Protein AF-A0A1J4L201-F1 (afdb_monomer_lite)

Secondary structure (DSSP, 8-state):
-BHHHHHHHHHHHH-TT--EEEEEEEEEEEEETTEEEEEEEEEEEEETTEEEEE-HHHHHHHHSS---EEEE-BTTB---SS-EEEEEETT--EEETTEEE--EEEEE--SHHHHHHHHHHHHHHHHHHHHHHHHS------GGGG-

Organism: NCBI:txid1144522

Radius of gyration: 15.6 Å; chains: 1; bounding box: 40×35×32 Å

Foldseek 3Di:
DEPQVVVVLVCVVFHDQFFKKKFWWDLDWDDDPFGIKIFTAKIWTDGPPDTDIQGLVNVCVSVVARDIYDDGDDPQADRDSATKMKMWGPNDFDDDPNDTGTDIGMDHDDDPVVVVVCVVRVVVNVVVNVVCVVVVPDDDPPPVPPD

Sequence (147 aa):
MSVTKFAKNIIEYVGDKINTILVMIDEKVYKTTFGYSVKPLYVKCFGDSIYKIINFSELFEIFHQVPYINITTNRNRIIYKEPMKICIKVAKEEEFEGRLYFPYNIHPIRNQKDKKIYEQILPAVYEKIKEFKENDGEQIIDVESFI

pLDDT: mean 86.64, std 14.79, range [32.81, 97.56]

Structure (mmCIF, N/CA/C/O backbone):
data_AF-A0A1J4L201-F1
#
_entry.id   AF-A0A1J4L201-F1
#
loop_
_atom_site.group_PDB
_atom_site.id
_atom_site.type_symbol
_atom_site.label_atom_id
_atom_site.label_alt_id
_atom_site.label_comp_id
_atom_site.label_asym_id
_atom_site.label_entity_id
_atom_site.label_seq_id
_atom_site.pdbx_PDB_ins_code
_atom_site.Cartn_x
_atom_site.Cartn_y
_atom_site.Cartn_z
_atom_site.occupancy
_atom_site.B_iso_or_equiv
_atom_site.auth_seq_id
_atom_site.auth_comp_id
_atom_site.auth_asym_id
_atom_site.auth_atom_id
_atom_site.pdbx_PDB_model_num
ATOM 1 N N . MET A 1 1 ? -10.413 -5.156 -2.506 1.00 93.56 1 MET A N 1
ATOM 2 C CA . MET A 1 1 ? -9.902 -5.429 -3.880 1.00 93.56 1 MET A CA 1
ATOM 3 C C . MET A 1 1 ? -8.679 -6.340 -3.821 1.00 93.56 1 MET A C 1
ATOM 5 O O . MET A 1 1 ? -8.059 -6.373 -2.775 1.00 93.56 1 MET A O 1
ATOM 9 N N . SER A 1 2 ? -8.300 -7.076 -4.873 1.00 93.38 2 SER A N 1
ATOM 10 C CA . SER A 1 2 ? -7.069 -7.897 -4.834 1.00 93.38 2 SER A CA 1
ATOM 11 C C . SER A 1 2 ? -5.795 -7.039 -4.817 1.00 93.38 2 SER A C 1
ATOM 13 O O . SER A 1 2 ? -5.817 -5.894 -5.269 1.00 93.38 2 SER A O 1
ATOM 15 N N . VAL A 1 3 ? -4.671 -7.604 -4.354 1.00 94.44 3 VAL A N 1
ATOM 16 C CA . VAL A 1 3 ? -3.347 -6.944 -4.400 1.00 94.44 3 VAL A CA 1
ATOM 17 C C . VAL A 1 3 ? -2.979 -6.523 -5.826 1.00 94.44 3 VAL A C 1
ATOM 19 O O . VAL A 1 3 ? -2.501 -5.414 -6.041 1.00 94.44 3 VAL A O 1
ATOM 22 N N . THR A 1 4 ? -3.257 -7.373 -6.816 1.00 94.56 4 THR A N 1
ATOM 23 C CA . THR A 1 4 ? -3.007 -7.063 -8.229 1.00 94.56 4 THR A CA 1
ATOM 24 C C . THR A 1 4 ? -3.857 -5.896 -8.714 1.00 94.56 4 THR A C 1
ATOM 26 O O . THR A 1 4 ? -3.325 -4.989 -9.345 1.00 94.56 4 THR A O 1
ATOM 29 N N . LYS A 1 5 ? -5.161 -5.875 -8.393 1.00 95.12 5 LYS A N 1
ATOM 30 C CA . LYS A 1 5 ? -6.033 -4.753 -8.768 1.00 95.12 5 LYS A CA 1
ATOM 31 C C . LYS A 1 5 ? -5.554 -3.458 -8.114 1.00 95.12 5 LYS A C 1
ATOM 33 O O . LYS A 1 5 ? -5.480 -2.441 -8.790 1.00 95.12 5 LYS A O 1
ATOM 38 N N . PHE A 1 6 ? -5.184 -3.507 -6.835 1.00 97.12 6 PHE A N 1
ATOM 39 C CA . PHE A 1 6 ? -4.607 -2.362 -6.134 1.00 97.12 6 PHE A CA 1
ATOM 40 C C . PHE A 1 6 ? -3.358 -1.835 -6.855 1.00 97.12 6 PHE A C 1
ATOM 42 O O . PHE A 1 6 ? -3.304 -0.659 -7.193 1.00 97.12 6 PHE A O 1
ATOM 49 N N . ALA A 1 7 ? -2.396 -2.709 -7.163 1.00 95.75 7 ALA A N 1
ATOM 50 C CA . ALA A 1 7 ? -1.167 -2.323 -7.852 1.00 95.75 7 ALA A CA 1
ATOM 51 C C . ALA A 1 7 ? -1.427 -1.685 -9.224 1.00 95.75 7 ALA A C 1
ATOM 53 O O . ALA A 1 7 ? -0.809 -0.671 -9.522 1.00 95.75 7 ALA A O 1
ATOM 54 N N . LYS A 1 8 ? -2.367 -2.215 -10.021 1.00 95.31 8 LYS A N 1
ATOM 55 C CA . LYS A 1 8 ? -2.725 -1.633 -11.327 1.00 95.31 8 LYS A CA 1
ATOM 56 C C . LYS A 1 8 ? -3.218 -0.186 -11.216 1.00 95.31 8 LYS A C 1
ATOM 58 O O . LYS A 1 8 ? -2.734 0.649 -11.963 1.00 95.31 8 LYS A O 1
ATOM 63 N N . ASN A 1 9 ? -4.080 0.122 -10.242 1.00 96.44 9 ASN A N 1
ATOM 64 C CA . ASN A 1 9 ? -4.548 1.500 -10.016 1.00 96.44 9 ASN A CA 1
ATOM 65 C C . ASN A 1 9 ? -3.394 2.438 -9.620 1.00 96.44 9 ASN A C 1
ATOM 67 O O . ASN A 1 9 ? -3.320 3.573 -10.076 1.00 96.44 9 ASN A O 1
ATOM 71 N N . ILE A 1 10 ? -2.459 1.958 -8.791 1.00 96.81 10 ILE A N 1
ATOM 72 C CA . ILE A 1 10 ? -1.274 2.745 -8.420 1.00 96.81 10 ILE A CA 1
ATOM 73 C C . ILE A 1 10 ? -0.365 2.992 -9.633 1.00 96.81 10 ILE A C 1
ATOM 75 O O . ILE A 1 10 ? 0.154 4.094 -9.784 1.00 96.81 10 ILE A O 1
ATOM 79 N N . ILE A 1 11 ? -0.166 1.986 -10.488 1.00 94.44 11 ILE A N 1
ATOM 80 C CA . ILE A 1 11 ? 0.635 2.117 -11.715 1.00 94.44 11 ILE A CA 1
ATOM 81 C C . ILE A 1 11 ? -0.016 3.116 -12.667 1.00 94.44 11 ILE A C 1
ATOM 83 O O . ILE A 1 11 ? 0.676 3.985 -13.173 1.00 94.44 11 ILE A O 1
ATOM 87 N N . GLU A 1 12 ? -1.332 3.044 -12.855 1.00 94.75 12 GLU A N 1
ATOM 88 C CA . GLU A 1 12 ? -2.077 3.982 -13.701 1.00 94.75 12 GLU A CA 1
ATOM 89 C C . GLU A 1 12 ? -1.947 5.433 -13.210 1.00 94.75 12 GLU A C 1
ATOM 91 O O . GLU A 1 12 ? -1.747 6.341 -14.012 1.00 94.75 12 GLU A O 1
ATOM 96 N N . TYR A 1 13 ? -1.969 5.652 -11.891 1.00 94.75 13 TYR A N 1
ATOM 97 C CA . TYR A 1 13 ? -1.798 6.981 -11.298 1.00 94.75 13 TYR A CA 1
ATOM 98 C C . TYR A 1 13 ? -0.364 7.528 -11.404 1.00 94.75 13 TYR A C 1
ATOM 100 O O . TYR A 1 13 ? -0.159 8.725 -11.597 1.00 94.75 13 TYR A O 1
ATOM 108 N N . VAL A 1 14 ? 0.652 6.676 -11.235 1.00 92.62 14 VAL A N 1
ATOM 109 C CA . VAL A 1 14 ? 2.058 7.113 -11.127 1.00 92.62 14 VAL A CA 1
ATOM 110 C C . VAL A 1 14 ? 2.829 7.009 -12.453 1.00 92.62 14 VAL A C 1
ATOM 112 O O . VAL A 1 14 ? 3.758 7.786 -12.677 1.00 92.62 14 VAL A O 1
ATOM 115 N N . GLY A 1 15 ? 2.469 6.063 -13.321 1.00 86.44 15 GLY A N 1
ATOM 116 C CA . GLY A 1 15 ? 3.093 5.776 -14.615 1.00 86.44 15 GLY A CA 1
ATOM 117 C C . GLY A 1 15 ? 3.968 4.510 -14.660 1.00 86.44 15 GLY A C 1
ATOM 118 O O . GLY A 1 15 ? 4.375 3.948 -13.642 1.00 86.44 15 GLY A O 1
ATOM 119 N N . ASP A 1 16 ? 4.326 4.096 -15.880 1.00 76.25 16 ASP A N 1
ATOM 120 C CA . ASP A 1 16 ? 4.854 2.755 -16.213 1.00 76.25 16 ASP A CA 1
ATOM 121 C C . ASP A 1 16 ? 6.294 2.450 -15.756 1.00 76.25 16 ASP A C 1
ATOM 123 O O . ASP A 1 16 ? 6.822 1.369 -16.008 1.00 76.25 16 ASP A O 1
ATOM 127 N N . LYS A 1 17 ? 6.971 3.382 -15.079 1.00 85.69 17 LYS A N 1
ATOM 128 C CA . LYS A 1 17 ? 8.382 3.224 -14.665 1.00 85.69 17 LYS A CA 1
ATOM 129 C C . LYS A 1 17 ? 8.555 2.619 -13.270 1.00 85.69 17 LYS A C 1
ATOM 131 O O . LYS A 1 17 ? 9.657 2.642 -12.725 1.00 85.69 17 LYS A O 1
ATOM 136 N N . ILE A 1 18 ? 7.478 2.137 -12.652 1.00 92.94 18 ILE A N 1
ATOM 137 C CA . ILE A 1 18 ? 7.508 1.572 -11.301 1.00 92.94 18 ILE A CA 1
ATOM 138 C C . ILE A 1 18 ? 7.926 0.104 -11.351 1.00 92.94 18 ILE A C 1
ATOM 140 O O . ILE A 1 18 ? 7.252 -0.729 -11.948 1.00 92.94 18 ILE A O 1
ATOM 144 N N . ASN A 1 19 ? 8.967 -0.241 -10.596 1.00 93.50 19 ASN A N 1
ATOM 145 C CA . ASN A 1 19 ? 9.420 -1.625 -10.456 1.00 93.50 19 ASN A CA 1
ATOM 146 C C . ASN A 1 19 ? 8.876 -2.284 -9.183 1.00 93.50 19 ASN A C 1
ATOM 148 O O . ASN A 1 19 ? 8.718 -3.506 -9.117 1.00 93.50 19 ASN A O 1
ATOM 152 N N . THR A 1 20 ? 8.623 -1.503 -8.131 1.00 95.50 20 THR A N 1
ATOM 153 C CA . THR A 1 20 ? 8.188 -2.008 -6.824 1.00 95.50 20 THR A CA 1
ATOM 154 C C . THR A 1 20 ? 7.256 -1.027 -6.126 1.00 95.50 20 THR A C 1
ATOM 156 O O . THR A 1 20 ? 7.519 0.174 -6.075 1.00 95.50 20 THR A O 1
ATOM 159 N N . ILE A 1 21 ? 6.203 -1.572 -5.516 1.00 97.25 21 ILE A N 1
ATOM 160 C CA . ILE A 1 21 ? 5.274 -0.844 -4.651 1.00 97.25 21 ILE A CA 1
ATOM 161 C C . ILE A 1 21 ? 5.403 -1.414 -3.237 1.00 97.25 21 ILE A C 1
ATOM 163 O O . ILE A 1 21 ? 5.181 -2.605 -3.006 1.00 97.25 21 ILE A O 1
ATOM 167 N N . LEU A 1 22 ? 5.765 -0.562 -2.279 1.00 96.69 22 LEU A N 1
ATOM 168 C CA . LEU A 1 22 ? 5.735 -0.876 -0.854 1.00 96.69 22 LEU A CA 1
ATOM 169 C C . LEU A 1 22 ? 4.512 -0.227 -0.220 1.00 96.69 22 LEU A C 1
ATOM 171 O O . LEU A 1 22 ? 4.383 0.993 -0.239 1.00 96.69 22 LEU A O 1
ATOM 175 N N . VAL A 1 23 ? 3.659 -1.037 0.393 1.00 97.44 23 VAL A N 1
ATOM 176 C CA . VAL A 1 23 ? 2.422 -0.594 1.039 1.00 97.44 23 VAL A CA 1
ATOM 177 C C . VAL A 1 23 ? 2.541 -0.845 2.534 1.00 97.44 23 VAL A C 1
ATOM 179 O O . VAL A 1 23 ? 2.623 -1.999 2.945 1.00 97.44 23 VAL A O 1
ATOM 182 N N . MET A 1 24 ? 2.559 0.203 3.354 1.00 96.56 24 MET A N 1
ATOM 183 C CA . MET A 1 24 ? 2.354 0.051 4.799 1.00 96.56 24 MET A CA 1
ATOM 184 C C . MET A 1 24 ? 0.872 -0.211 5.051 1.00 96.56 24 MET A C 1
ATOM 186 O O . MET A 1 24 ? 0.029 0.492 4.490 1.00 96.56 24 MET A O 1
ATOM 190 N N . ILE A 1 25 ? 0.562 -1.221 5.860 1.00 95.12 25 ILE A N 1
ATOM 191 C CA . ILE A 1 25 ? -0.815 -1.643 6.126 1.00 95.12 25 ILE A CA 1
ATOM 192 C C . ILE A 1 25 ? -1.163 -1.510 7.601 1.00 95.12 25 ILE A C 1
ATOM 194 O O . ILE A 1 25 ? -0.306 -1.675 8.464 1.00 95.12 25 ILE A O 1
ATOM 198 N N . ASP A 1 26 ? -2.432 -1.216 7.852 1.00 93.69 26 ASP A N 1
ATOM 199 C CA . ASP A 1 26 ? -3.036 -1.139 9.177 1.00 93.69 26 ASP A CA 1
ATOM 200 C C . ASP A 1 26 ? -2.966 -2.490 9.899 1.00 93.69 26 ASP A C 1
ATOM 202 O O . ASP A 1 26 ? -3.136 -3.549 9.289 1.00 93.69 26 ASP A O 1
ATOM 206 N N . GLU A 1 27 ? -2.752 -2.442 11.210 1.00 90.06 27 GLU A N 1
ATOM 207 C CA . GLU A 1 27 ? -2.817 -3.615 12.084 1.00 90.06 27 GLU A CA 1
ATOM 208 C C . GLU A 1 27 ? -4.257 -4.109 12.283 1.00 90.06 27 GLU A C 1
ATOM 210 O O . GLU A 1 27 ? -4.478 -5.288 12.581 1.00 90.06 27 GLU A O 1
ATOM 215 N N . LYS A 1 28 ? -5.254 -3.227 12.100 1.00 89.31 28 LYS A N 1
ATOM 216 C CA . LYS A 1 28 ? -6.663 -3.623 12.115 1.00 89.31 28 LYS A CA 1
ATOM 217 C C . LYS A 1 28 ? -6.998 -4.360 10.826 1.00 89.31 28 LYS A C 1
ATOM 219 O O . LYS A 1 28 ? -7.181 -3.762 9.765 1.00 89.31 28 LYS A O 1
ATOM 224 N N . VAL A 1 29 ? -7.103 -5.679 10.953 1.00 87.69 29 VAL A N 1
ATOM 225 C CA . VAL A 1 29 ? -7.442 -6.585 9.856 1.00 87.69 29 VAL A CA 1
ATOM 226 C C . VAL A 1 29 ? -8.848 -7.141 9.994 1.00 87.69 29 VAL A C 1
ATOM 228 O O . VAL A 1 29 ? -9.276 -7.535 11.078 1.00 87.69 29 VAL A O 1
ATOM 231 N N . TYR A 1 30 ? -9.545 -7.234 8.868 1.00 88.88 30 TYR A N 1
ATOM 232 C CA . TYR A 1 30 ? -10.892 -7.785 8.794 1.00 88.88 30 TYR A CA 1
ATOM 233 C C . TYR A 1 30 ? -10.819 -9.181 8.190 1.00 88.88 30 TYR A C 1
ATOM 235 O O . TYR A 1 30 ? -10.263 -9.369 7.107 1.00 88.88 30 TYR A O 1
ATOM 243 N N . LYS A 1 31 ? -11.344 -10.187 8.890 1.00 86.56 31 LYS A N 1
ATOM 244 C CA . LYS A 1 31 ? -11.396 -11.550 8.351 1.00 86.56 31 LYS A CA 1
ATOM 245 C C . LYS A 1 31 ? -12.367 -11.608 7.173 1.00 86.56 31 LYS A C 1
ATOM 247 O O . LYS A 1 31 ? -13.404 -10.959 7.174 1.00 86.56 31 LYS A O 1
ATOM 252 N N . THR A 1 32 ? -12.021 -12.417 6.184 1.00 86.31 32 THR A N 1
ATOM 253 C CA . THR A 1 32 ? -12.855 -12.728 5.018 1.00 86.31 32 THR A CA 1
ATOM 254 C C . THR A 1 32 ? -12.885 -14.240 4.824 1.00 86.31 32 THR A C 1
ATOM 256 O O . THR A 1 32 ? -12.060 -14.950 5.401 1.00 86.31 32 THR A O 1
ATOM 259 N N . THR A 1 33 ? -13.776 -14.741 3.966 1.00 85.81 33 THR A N 1
ATOM 260 C CA . THR A 1 33 ? -13.902 -16.178 3.660 1.00 85.81 33 THR A CA 1
ATOM 261 C C . THR A 1 33 ? -12.580 -16.833 3.246 1.00 85.81 33 THR A C 1
ATOM 263 O O . THR A 1 33 ? -12.348 -17.996 3.556 1.00 85.81 33 THR A O 1
ATOM 266 N N . PHE A 1 34 ? -11.692 -16.089 2.577 1.00 82.62 34 PHE A N 1
ATOM 267 C CA . PHE A 1 34 ? -10.463 -16.627 1.978 1.00 82.62 34 PHE A CA 1
ATOM 268 C C . PHE A 1 34 ? -9.173 -15.999 2.529 1.00 82.62 34 PHE A C 1
ATOM 270 O O . PHE A 1 34 ? -8.097 -16.204 1.967 1.00 82.62 34 PHE A O 1
ATOM 277 N N . GLY A 1 35 ? -9.255 -15.210 3.604 1.00 88.62 35 GLY A N 1
ATOM 278 C CA . GLY A 1 35 ? -8.089 -14.562 4.201 1.00 88.62 35 GLY A CA 1
ATOM 279 C C . GLY A 1 35 ? -8.426 -13.276 4.944 1.00 88.62 35 GLY A C 1
ATOM 280 O O . GLY A 1 35 ? -9.353 -13.253 5.752 1.00 88.62 35 GLY A O 1
ATOM 281 N N . TYR A 1 36 ? -7.700 -12.195 4.661 1.00 90.06 36 TYR A N 1
ATOM 282 C CA . TYR A 1 36 ? -7.840 -10.920 5.373 1.00 90.06 36 TYR A CA 1
ATOM 283 C C . TYR A 1 36 ? -8.016 -9.745 4.418 1.00 90.06 36 TYR A C 1
ATOM 285 O O . TYR A 1 36 ? -7.414 -9.702 3.349 1.00 90.06 36 TYR A O 1
ATOM 293 N N . SER A 1 37 ? -8.798 -8.763 4.838 1.00 92.12 37 SER A N 1
ATOM 294 C CA . SER A 1 37 ? -8.858 -7.437 4.244 1.00 92.12 37 SER A CA 1
ATOM 295 C C . SER A 1 37 ? -8.092 -6.466 5.136 1.00 92.12 37 SER A C 1
ATOM 297 O O . SER A 1 37 ? -8.299 -6.428 6.353 1.00 92.12 37 SER A O 1
ATOM 299 N N . VAL A 1 38 ? -7.173 -5.716 4.533 1.00 93.69 38 VAL A N 1
ATOM 300 C CA . VAL A 1 38 ? -6.292 -4.773 5.226 1.00 93.69 38 VAL A CA 1
ATOM 301 C C . VAL A 1 38 ? -6.356 -3.407 4.569 1.00 93.69 38 VAL A C 1
ATOM 303 O O . VAL A 1 38 ? -6.508 -3.289 3.351 1.00 93.69 38 VAL A O 1
ATOM 306 N N . LYS A 1 39 ? -6.218 -2.362 5.378 1.00 94.81 39 LYS A N 1
ATOM 307 C CA . LYS A 1 39 ? -6.220 -0.985 4.893 1.00 94.81 39 LYS A CA 1
ATOM 308 C C . LYS A 1 39 ? -4.790 -0.546 4.567 1.00 94.81 39 LYS A C 1
ATOM 310 O O . LYS A 1 39 ? -3.923 -0.674 5.433 1.00 94.81 39 LYS A O 1
ATOM 315 N N . PRO A 1 40 ? -4.507 -0.036 3.359 1.00 96.50 40 PRO A N 1
ATOM 316 C CA . PRO A 1 40 ? -3.240 0.614 3.080 1.00 96.50 40 PRO A CA 1
ATOM 317 C C . PRO A 1 40 ? -3.227 1.993 3.747 1.00 96.50 40 PRO A C 1
ATOM 319 O O . PRO A 1 40 ? -4.186 2.751 3.646 1.00 96.50 40 PRO A O 1
ATOM 322 N N . LEU A 1 41 ? -2.138 2.314 4.434 1.00 96.12 41 LEU A N 1
ATOM 323 C CA . LEU A 1 41 ? -1.967 3.592 5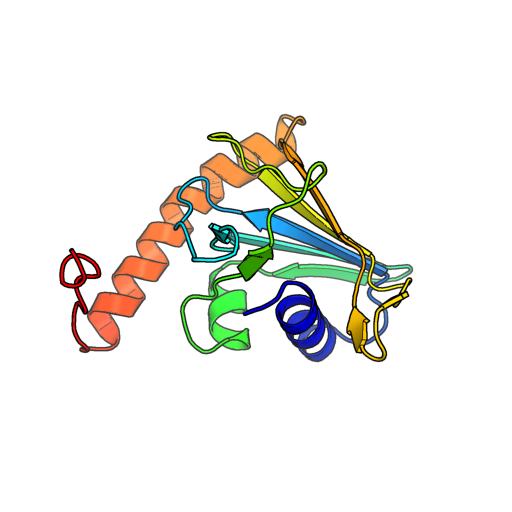.129 1.00 96.12 41 LEU A CA 1
ATOM 324 C C . LEU A 1 41 ? -1.105 4.561 4.324 1.00 96.12 41 LEU A C 1
ATOM 326 O O . LEU A 1 41 ? -1.279 5.774 4.388 1.00 96.12 41 LEU A O 1
ATOM 330 N N . TYR A 1 42 ? -0.126 4.014 3.606 1.00 95.06 42 TYR A N 1
ATOM 331 C CA . TYR A 1 42 ? 0.925 4.786 2.966 1.00 95.06 42 TYR A CA 1
ATOM 332 C C . TYR A 1 42 ? 1.654 3.926 1.938 1.00 95.06 42 TYR A C 1
ATOM 334 O O . TYR A 1 42 ? 1.976 2.763 2.210 1.00 95.06 42 TYR A O 1
ATOM 342 N N . VAL A 1 43 ? 1.938 4.495 0.769 1.00 97.56 43 VAL A N 1
ATOM 343 C CA . VAL A 1 43 ? 2.570 3.776 -0.339 1.00 97.56 43 VAL A CA 1
ATOM 344 C C . VAL A 1 43 ? 3.848 4.478 -0.778 1.00 97.56 43 VAL A C 1
ATOM 346 O O . VAL A 1 43 ? 3.881 5.691 -0.972 1.00 97.56 43 VAL A O 1
ATOM 349 N N . LYS A 1 44 ? 4.913 3.695 -0.966 1.00 96.81 44 LYS A N 1
ATOM 350 C CA . LYS A 1 44 ? 6.140 4.126 -1.640 1.00 96.81 44 LYS A CA 1
ATOM 351 C C . LYS A 1 44 ? 6.272 3.358 -2.953 1.00 96.81 44 LYS A C 1
ATOM 353 O O . LYS A 1 44 ? 6.303 2.127 -2.942 1.00 96.81 44 LYS A O 1
ATOM 358 N N . CYS A 1 45 ? 6.383 4.078 -4.057 1.00 96.62 45 CYS A N 1
ATOM 359 C CA . CYS A 1 45 ? 6.641 3.539 -5.386 1.00 96.62 45 CYS A CA 1
ATOM 360 C C . CYS A 1 45 ? 8.088 3.839 -5.772 1.00 96.62 45 CYS A C 1
ATOM 362 O O . CYS A 1 45 ? 8.543 4.976 -5.626 1.00 96.62 45 CYS A O 1
ATOM 364 N N . PHE A 1 46 ? 8.794 2.826 -6.270 1.00 93.31 46 PHE A N 1
ATOM 365 C CA . PHE A 1 46 ? 10.192 2.936 -6.675 1.00 93.31 46 PHE A CA 1
ATOM 366 C C . PHE A 1 46 ? 10.408 2.244 -8.016 1.00 93.31 46 PHE A C 1
ATOM 368 O O . PHE A 1 46 ? 9.881 1.154 -8.256 1.00 93.31 46 PHE A O 1
ATOM 375 N N . GLY A 1 47 ? 11.247 2.839 -8.846 1.00 91.06 47 GLY A N 1
ATOM 376 C CA . GLY A 1 47 ? 11.777 2.247 -10.067 1.00 91.06 47 GLY A CA 1
ATOM 377 C C . GLY A 1 47 ? 13.060 2.954 -10.473 1.00 91.06 47 GLY A C 1
ATOM 378 O O . GLY A 1 47 ? 13.594 3.749 -9.702 1.00 91.06 47 GLY A O 1
ATOM 379 N N . ASP A 1 48 ? 13.552 2.683 -11.677 1.00 86.56 48 ASP A N 1
ATOM 380 C CA . ASP A 1 48 ? 14.910 3.088 -12.077 1.00 86.56 48 ASP A CA 1
ATOM 381 C C . ASP A 1 48 ? 15.124 4.608 -12.086 1.00 86.56 48 ASP A C 1
ATOM 383 O O . ASP A 1 48 ? 16.233 5.092 -11.880 1.00 86.56 48 ASP A O 1
ATOM 387 N N . SER A 1 49 ? 14.054 5.376 -12.293 1.00 87.50 49 SER A N 1
ATOM 388 C CA . SER A 1 49 ? 14.084 6.846 -12.317 1.00 87.50 49 SER A CA 1
ATOM 389 C C . SER A 1 49 ? 12.927 7.488 -11.551 1.00 87.50 49 SER A C 1
ATOM 391 O O . SER A 1 49 ? 12.684 8.685 -11.694 1.00 87.50 49 SER A O 1
ATOM 393 N N . ILE A 1 50 ? 12.200 6.711 -10.739 1.00 89.81 50 ILE A N 1
ATOM 394 C CA . ILE A 1 50 ? 11.018 7.196 -10.026 1.00 89.81 50 ILE A CA 1
ATOM 395 C C . ILE A 1 50 ? 11.069 6.854 -8.541 1.00 89.81 50 ILE A C 1
ATOM 397 O O . ILE A 1 50 ? 11.340 5.721 -8.142 1.00 89.81 50 ILE A O 1
ATOM 401 N N . TYR A 1 51 ? 10.761 7.861 -7.730 1.00 93.62 51 TYR A N 1
ATOM 402 C CA . TYR A 1 51 ? 10.453 7.729 -6.316 1.00 93.62 51 TYR A CA 1
ATOM 403 C C . TYR A 1 51 ? 9.214 8.573 -6.036 1.00 93.62 51 TYR A C 1
ATOM 405 O O . TYR A 1 51 ? 9.269 9.801 -6.092 1.00 93.62 51 TYR A O 1
ATOM 413 N N . LYS A 1 52 ? 8.089 7.919 -5.748 1.00 95.50 52 LYS A N 1
ATOM 414 C CA . LYS A 1 52 ? 6.829 8.595 -5.425 1.00 95.50 52 LYS A CA 1
ATOM 415 C C . LYS A 1 52 ? 6.289 8.056 -4.114 1.00 95.50 52 LYS A C 1
ATOM 417 O O . LYS A 1 52 ? 6.197 6.850 -3.899 1.00 95.50 52 LYS A O 1
ATOM 422 N N . ILE A 1 53 ? 5.932 8.980 -3.239 1.00 96.12 53 ILE A N 1
ATOM 423 C CA . ILE A 1 53 ? 5.162 8.696 -2.038 1.00 96.12 53 ILE A CA 1
ATOM 424 C C . ILE A 1 53 ? 3.712 9.045 -2.349 1.00 96.12 53 ILE A C 1
ATOM 426 O O . ILE A 1 53 ? 3.463 10.097 -2.932 1.00 96.12 53 ILE A O 1
ATOM 430 N N . ILE A 1 54 ? 2.801 8.162 -1.954 1.00 96.56 54 ILE A N 1
ATOM 431 C CA . ILE A 1 54 ? 1.358 8.380 -1.989 1.00 96.56 54 ILE A CA 1
ATOM 432 C C . ILE A 1 54 ? 0.884 8.269 -0.542 1.00 96.56 54 ILE A C 1
ATOM 434 O O . ILE A 1 54 ? 0.979 7.203 0.082 1.00 96.56 54 ILE A O 1
ATOM 438 N N . ASN A 1 55 ? 0.460 9.398 0.017 1.00 95.31 55 ASN A N 1
ATOM 439 C CA . ASN A 1 55 ? -0.122 9.435 1.356 1.00 95.31 55 ASN A CA 1
ATOM 440 C C . ASN A 1 55 ? -1.593 8.975 1.327 1.00 95.31 55 ASN A C 1
ATOM 442 O O . ASN A 1 55 ? -2.149 8.678 0.273 1.00 95.31 55 ASN A O 1
ATOM 446 N N . PHE A 1 56 ? -2.232 8.899 2.492 1.00 94.38 56 PHE A N 1
ATOM 447 C CA . PHE A 1 56 ? -3.610 8.419 2.576 1.00 94.38 56 PHE A CA 1
ATOM 448 C C . PHE A 1 56 ? -4.634 9.323 1.871 1.00 94.38 56 PHE A C 1
ATOM 450 O O . PHE A 1 56 ? -5.601 8.814 1.315 1.00 94.38 56 PHE A O 1
ATOM 457 N N . SER A 1 57 ? -4.409 10.638 1.833 1.00 92.31 57 SER A N 1
ATOM 458 C CA . SER A 1 57 ? -5.264 11.564 1.081 1.00 92.31 57 SER A CA 1
ATOM 459 C C . SER A 1 57 ? -5.169 11.314 -0.425 1.00 92.31 57 SER A C 1
ATOM 461 O O . SER A 1 57 ? -6.191 11.192 -1.085 1.00 92.31 57 SER A O 1
ATOM 463 N N . GLU A 1 58 ? -3.961 11.129 -0.961 1.00 95.12 58 GLU A N 1
ATOM 464 C CA . GLU A 1 58 ? -3.786 10.757 -2.373 1.00 95.12 58 GLU A CA 1
ATOM 465 C C . GLU A 1 58 ? -4.379 9.366 -2.663 1.00 95.12 58 GLU A C 1
ATOM 467 O O . GLU A 1 58 ? -4.938 9.139 -3.729 1.00 95.12 58 GLU A O 1
ATOM 472 N N . LEU A 1 59 ? -4.321 8.421 -1.713 1.00 95.44 59 LEU A N 1
ATOM 473 C CA . LEU A 1 59 ? -5.020 7.138 -1.864 1.00 95.44 59 LEU A CA 1
ATOM 474 C C . LEU A 1 59 ? -6.539 7.331 -1.992 1.00 95.44 59 LEU A C 1
ATOM 476 O O . LEU A 1 59 ? -7.165 6.639 -2.790 1.00 95.44 59 LEU A O 1
ATOM 480 N N . PHE A 1 60 ? -7.140 8.263 -1.254 1.00 90.69 60 PHE A N 1
ATOM 481 C CA . PHE A 1 60 ? -8.552 8.592 -1.450 1.00 90.69 60 PHE A CA 1
ATOM 482 C C . PHE A 1 60 ? -8.833 9.174 -2.830 1.00 90.69 60 PHE A C 1
ATOM 484 O O . PHE A 1 60 ? -9.833 8.805 -3.430 1.00 90.69 60 PHE A O 1
ATOM 491 N N . GLU A 1 61 ? -7.970 10.042 -3.349 1.00 91.94 61 GLU A N 1
ATOM 492 C CA . GLU A 1 61 ? -8.134 10.601 -4.696 1.00 91.94 61 GLU A CA 1
ATOM 493 C C . GLU A 1 61 ? -8.069 9.513 -5.775 1.00 91.94 61 GLU A C 1
ATOM 495 O O . GLU A 1 61 ? -8.848 9.546 -6.720 1.00 91.94 61 GLU A O 1
ATOM 500 N N . ILE A 1 62 ? -7.194 8.516 -5.603 1.00 95.50 62 ILE A N 1
ATOM 501 C CA . ILE A 1 62 ? -7.041 7.390 -6.538 1.00 95.50 62 ILE A CA 1
ATOM 502 C C . ILE A 1 62 ? -8.254 6.453 -6.504 1.00 95.50 62 ILE A C 1
ATOM 504 O O . ILE A 1 62 ? -8.661 5.924 -7.535 1.00 95.50 62 ILE A O 1
ATOM 508 N N . PHE A 1 63 ? -8.795 6.176 -5.314 1.00 94.44 63 PHE A N 1
ATOM 509 C CA . PHE A 1 63 ? -9.812 5.134 -5.141 1.00 94.44 63 PHE A CA 1
ATOM 510 C C . PHE A 1 63 ? -11.234 5.668 -4.950 1.00 94.44 63 PHE A C 1
ATOM 512 O O . PHE A 1 63 ? -12.167 4.875 -5.022 1.00 94.44 63 PHE A O 1
ATOM 519 N N . HIS A 1 64 ? -11.406 6.965 -4.693 1.00 90.44 64 HIS A N 1
ATOM 520 C CA . HIS A 1 64 ? -12.672 7.643 -4.373 1.00 90.44 64 HIS A CA 1
ATOM 521 C C . HIS A 1 64 ? -13.442 7.059 -3.172 1.00 90.44 64 HIS A C 1
ATOM 523 O O . HIS A 1 64 ? -14.624 7.318 -2.991 1.00 90.44 64 HIS A O 1
ATOM 529 N N . GLN A 1 65 ? -12.774 6.260 -2.340 1.00 91.06 65 GLN A N 1
ATOM 530 C CA . GLN A 1 65 ? -13.306 5.647 -1.121 1.00 91.06 65 GLN A CA 1
ATOM 531 C C . GLN A 1 65 ? -12.142 5.194 -0.236 1.00 91.06 65 GLN A C 1
ATOM 533 O O . GLN A 1 65 ? -10.999 5.148 -0.693 1.00 91.06 65 GLN A O 1
ATOM 538 N N . VAL A 1 66 ? -12.421 4.762 1.001 1.00 91.88 66 VAL A N 1
ATOM 539 C CA . VAL A 1 66 ? -11.407 4.089 1.830 1.00 91.88 66 VAL A CA 1
ATOM 540 C C . VAL A 1 66 ? -10.972 2.793 1.126 1.00 91.88 66 VAL A C 1
ATOM 542 O O . VAL A 1 66 ? -11.792 1.876 0.972 1.00 91.88 66 VAL A O 1
ATOM 545 N N . PRO A 1 67 ? -9.703 2.668 0.694 1.00 94.38 67 PRO A N 1
ATOM 546 C CA . PRO A 1 67 ? -9.250 1.478 -0.008 1.00 94.38 67 PRO A CA 1
ATOM 547 C C . PRO A 1 67 ? -9.041 0.308 0.957 1.00 94.38 67 PRO A C 1
ATOM 549 O O . PRO A 1 67 ? -8.560 0.467 2.077 1.00 94.38 67 PRO A O 1
ATOM 552 N N . TYR A 1 68 ? -9.337 -0.899 0.479 1.00 95.12 68 TYR A N 1
ATOM 553 C CA . TYR A 1 68 ? -9.084 -2.147 1.198 1.00 95.12 68 TYR A CA 1
ATOM 554 C C . TYR A 1 68 ? -8.463 -3.189 0.275 1.00 95.12 68 TYR A C 1
ATOM 556 O O . TYR A 1 68 ? -8.991 -3.470 -0.807 1.00 95.12 68 TYR A O 1
ATOM 564 N N . ILE A 1 69 ? -7.367 -3.797 0.719 1.00 95.25 69 ILE A N 1
ATOM 565 C CA . ILE A 1 69 ? -6.630 -4.832 -0.001 1.00 95.25 69 ILE A CA 1
ATOM 566 C C . ILE A 1 69 ? -6.965 -6.196 0.607 1.00 95.25 69 ILE A C 1
ATOM 568 O O . ILE A 1 69 ? -6.710 -6.453 1.778 1.00 95.25 69 ILE A O 1
ATOM 572 N N . ASN A 1 70 ? -7.499 -7.087 -0.219 1.00 93.50 70 ASN A N 1
ATOM 573 C CA . ASN A 1 70 ? -7.819 -8.463 0.122 1.00 93.50 70 ASN A CA 1
ATOM 574 C C . ASN A 1 70 ? -6.587 -9.329 -0.138 1.00 93.50 70 ASN A C 1
ATOM 576 O O . ASN A 1 70 ? -6.086 -9.409 -1.265 1.00 93.50 70 ASN A O 1
ATOM 580 N N . ILE A 1 71 ? -6.125 -9.987 0.914 1.00 90.06 71 ILE A N 1
ATOM 581 C CA . ILE A 1 71 ? -4.993 -10.897 0.930 1.00 90.06 71 ILE A CA 1
ATOM 582 C C . ILE A 1 71 ? -5.538 -12.298 1.167 1.00 90.06 71 ILE A C 1
ATOM 584 O O . ILE A 1 71 ? -6.038 -12.608 2.249 1.00 90.06 71 ILE A O 1
ATOM 588 N N . THR A 1 72 ? -5.389 -13.158 0.165 1.00 86.06 72 THR A N 1
ATOM 589 C CA . THR A 1 72 ? -5.660 -14.587 0.320 1.00 86.06 72 THR A CA 1
ATOM 590 C C . THR A 1 72 ? -4.595 -15.208 1.215 1.00 86.06 72 THR A C 1
ATOM 592 O O . THR A 1 72 ? -3.394 -15.032 0.969 1.00 86.06 72 THR A O 1
ATOM 595 N N . THR A 1 73 ? -5.023 -15.930 2.246 1.00 70.56 73 THR A N 1
ATOM 596 C CA . THR A 1 73 ? -4.110 -16.621 3.154 1.00 70.56 73 THR A CA 1
ATOM 597 C C . THR A 1 73 ? -3.485 -17.827 2.469 1.00 70.56 73 THR A C 1
ATOM 599 O O . THR A 1 73 ? -4.148 -18.640 1.832 1.00 70.56 73 THR A O 1
ATOM 602 N N . ASN A 1 74 ? -2.173 -17.958 2.614 1.00 73.94 74 ASN A N 1
ATOM 603 C CA . ASN A 1 74 ? -1.442 -19.187 2.334 1.00 73.94 74 ASN A CA 1
ATOM 604 C C . ASN A 1 74 ? -0.270 -19.283 3.323 1.00 73.94 74 ASN A C 1
ATOM 606 O O . ASN A 1 74 ? -0.042 -18.354 4.101 1.00 73.94 74 ASN A O 1
ATOM 610 N N . ARG A 1 75 ? 0.492 -20.385 3.295 1.00 61.12 75 ARG A N 1
ATOM 611 C CA . ARG A 1 75 ? 1.610 -20.620 4.235 1.00 61.12 75 ARG A CA 1
ATOM 612 C C . ARG A 1 75 ? 2.626 -19.465 4.303 1.00 61.12 75 ARG A C 1
ATOM 614 O O . ARG A 1 75 ? 3.267 -19.298 5.331 1.00 61.12 75 ARG A O 1
ATOM 621 N N . ASN A 1 76 ? 2.733 -18.653 3.249 1.00 62.75 76 ASN A N 1
ATOM 622 C CA . ASN A 1 76 ? 3.715 -17.573 3.129 1.00 62.75 76 ASN A CA 1
ATOM 623 C C . ASN A 1 76 ? 3.105 -16.168 3.303 1.00 62.75 76 ASN A C 1
ATOM 625 O O . ASN A 1 76 ? 3.816 -15.170 3.196 1.00 62.75 76 ASN A O 1
ATOM 629 N N . ARG A 1 77 ? 1.790 -16.065 3.537 1.00 71.69 77 ARG A N 1
ATOM 630 C CA . ARG A 1 77 ? 1.035 -14.804 3.623 1.00 71.69 77 ARG A CA 1
ATOM 631 C C . ARG A 1 77 ? 0.252 -14.770 4.929 1.00 71.69 77 ARG A C 1
ATOM 633 O O . ARG A 1 77 ? -0.958 -14.986 4.955 1.00 71.69 77 ARG A O 1
ATOM 640 N N . ILE A 1 78 ? 0.986 -14.529 6.010 1.00 72.25 78 ILE A N 1
ATOM 641 C CA . ILE A 1 78 ? 0.456 -14.424 7.371 1.00 72.25 78 ILE A CA 1
ATOM 642 C C . ILE A 1 78 ? 0.452 -12.951 7.771 1.00 72.25 78 ILE A C 1
ATOM 644 O O . ILE A 1 78 ? 1.445 -12.253 7.560 1.00 72.25 78 ILE A O 1
ATOM 648 N N . ILE A 1 79 ? -0.661 -12.496 8.346 1.00 77.44 79 ILE A N 1
ATOM 649 C CA . ILE A 1 79 ? -0.755 -11.179 8.972 1.00 77.44 79 ILE A CA 1
ATOM 650 C C . ILE A 1 79 ? -0.669 -11.339 10.484 1.00 77.44 79 ILE A C 1
ATOM 652 O O . ILE A 1 79 ? -1.415 -12.117 11.078 1.00 77.44 79 ILE A O 1
ATOM 656 N N . TYR A 1 80 ? 0.248 -10.595 11.089 1.00 77.12 80 TYR A N 1
ATOM 657 C CA . TYR A 1 80 ? 0.468 -10.545 12.527 1.00 77.12 80 TYR A CA 1
ATOM 658 C C . TYR A 1 80 ? -0.130 -9.259 13.106 1.00 77.12 80 TYR A C 1
ATOM 660 O O . TYR A 1 80 ? -0.347 -8.286 12.385 1.00 77.12 80 TYR A O 1
ATOM 668 N N . LYS A 1 81 ? -0.374 -9.241 14.421 1.00 79.44 81 LYS A N 1
ATOM 669 C CA . LYS A 1 81 ? -0.777 -8.033 15.162 1.00 79.44 81 LYS A CA 1
ATOM 670 C C . LYS A 1 81 ? 0.436 -7.136 15.442 1.00 79.44 81 LYS A C 1
ATOM 672 O O . LYS A 1 81 ? 0.784 -6.890 16.590 1.00 79.44 81 LYS A O 1
ATOM 677 N N . GLU A 1 82 ? 1.124 -6.728 14.388 1.00 86.44 82 GLU A N 1
ATOM 678 C CA . GLU A 1 82 ? 2.229 -5.772 14.440 1.00 86.44 82 GLU A CA 1
ATOM 679 C C . GLU A 1 82 ? 2.247 -4.946 13.144 1.00 86.44 82 GLU A C 1
ATOM 681 O O . GLU A 1 82 ? 1.649 -5.369 12.153 1.00 86.44 82 GLU A O 1
ATOM 686 N N . PRO A 1 83 ? 2.936 -3.793 13.098 1.00 90.00 83 PRO A N 1
ATOM 687 C CA . PRO A 1 83 ? 3.050 -3.011 11.873 1.00 90.00 83 PRO A CA 1
ATOM 688 C C . PRO A 1 83 ? 3.685 -3.829 10.742 1.00 90.00 83 PRO A C 1
ATOM 690 O O . PRO A 1 83 ? 4.827 -4.288 10.845 1.00 90.00 83 PRO A O 1
ATOM 693 N N . MET A 1 84 ? 2.963 -3.990 9.634 1.00 93.75 84 MET A N 1
ATOM 694 C CA . MET A 1 84 ? 3.405 -4.774 8.479 1.00 93.75 84 MET A CA 1
ATOM 695 C C . MET A 1 84 ? 3.450 -3.936 7.204 1.00 93.75 84 MET A C 1
ATOM 697 O O . MET A 1 84 ? 2.849 -2.866 7.091 1.00 93.75 84 MET A O 1
ATOM 701 N N . LYS A 1 85 ? 4.174 -4.447 6.207 1.00 94.62 85 LYS A N 1
ATOM 702 C CA . LYS A 1 85 ? 4.155 -3.910 4.850 1.00 94.62 85 LYS A CA 1
ATOM 703 C C . LYS A 1 85 ? 4.050 -5.009 3.803 1.00 94.62 85 LYS A C 1
ATOM 705 O O . LYS A 1 85 ? 4.636 -6.081 3.948 1.00 94.62 85 LYS A O 1
ATOM 710 N N . ILE A 1 86 ? 3.329 -4.706 2.731 1.00 95.06 86 ILE A N 1
ATOM 711 C CA . ILE A 1 86 ? 3.263 -5.508 1.513 1.00 95.06 86 ILE A CA 1
ATOM 712 C C . ILE A 1 86 ? 4.329 -4.980 0.553 1.00 95.06 86 ILE A C 1
ATOM 714 O O . ILE A 1 86 ? 4.439 -3.774 0.341 1.00 95.06 86 ILE A O 1
ATOM 718 N N . CYS A 1 87 ? 5.117 -5.876 -0.030 1.00 95.25 87 CYS A N 1
ATOM 719 C CA . CYS A 1 87 ? 6.049 -5.569 -1.108 1.00 95.25 87 CYS A CA 1
ATOM 720 C C . CYS A 1 87 ? 5.575 -6.256 -2.382 1.00 95.25 87 CYS A C 1
ATOM 722 O O . CYS A 1 87 ? 5.598 -7.484 -2.454 1.00 95.25 87 CYS A O 1
ATOM 724 N N . ILE A 1 88 ? 5.139 -5.459 -3.355 1.00 95.75 88 ILE A N 1
ATOM 725 C CA . ILE A 1 88 ? 4.609 -5.906 -4.642 1.00 95.75 88 ILE A CA 1
ATOM 726 C C . ILE A 1 88 ? 5.680 -5.654 -5.705 1.00 95.75 88 ILE A C 1
ATOM 728 O O . ILE A 1 88 ? 6.131 -4.518 -5.870 1.00 95.75 88 ILE A O 1
ATOM 732 N N . LYS A 1 89 ? 6.094 -6.702 -6.421 1.00 94.31 89 LYS A N 1
ATOM 733 C CA . LYS A 1 89 ? 7.083 -6.601 -7.501 1.00 94.31 89 LYS A CA 1
ATOM 734 C C . LYS A 1 89 ? 6.349 -6.407 -8.824 1.00 94.31 89 LYS A C 1
ATOM 736 O O . LYS A 1 89 ? 5.833 -7.363 -9.388 1.00 94.31 89 LYS A O 1
ATOM 741 N N . VAL A 1 90 ? 6.297 -5.165 -9.292 1.00 90.06 90 VAL A N 1
ATOM 742 C CA . VAL A 1 90 ? 5.563 -4.785 -10.509 1.00 90.06 90 VAL A CA 1
ATOM 743 C C . VAL A 1 90 ? 6.317 -5.199 -11.771 1.00 90.06 90 VAL A C 1
ATOM 745 O O . VAL A 1 90 ? 5.708 -5.681 -12.714 1.00 90.06 90 VAL A O 1
ATOM 748 N N . ALA A 1 91 ? 7.651 -5.140 -11.754 1.00 83.81 91 ALA A N 1
ATOM 749 C CA . ALA A 1 91 ? 8.495 -5.528 -12.891 1.00 83.81 91 ALA A CA 1
ATOM 750 C C . ALA A 1 91 ? 8.465 -7.035 -13.242 1.00 83.81 91 ALA A C 1
ATOM 752 O O . ALA A 1 91 ? 9.231 -7.489 -14.088 1.00 83.81 91 ALA A O 1
ATOM 753 N N . LYS A 1 92 ? 7.658 -7.840 -12.544 1.00 79.62 92 LYS A N 1
ATOM 754 C CA . LYS A 1 92 ? 7.581 -9.294 -12.707 1.00 79.62 92 LYS A CA 1
ATOM 755 C C . LYS A 1 92 ? 6.123 -9.737 -12.703 1.00 79.62 92 LYS A C 1
ATOM 757 O O . LYS A 1 92 ? 5.696 -10.343 -11.731 1.00 79.62 92 LYS A O 1
ATOM 762 N N . GLU A 1 93 ? 5.348 -9.406 -13.733 1.00 83.94 93 GLU A N 1
ATOM 763 C CA . GLU A 1 93 ? 4.047 -10.066 -13.896 1.00 83.94 93 GLU A CA 1
ATOM 764 C C . GLU A 1 93 ? 4.254 -11.578 -14.044 1.00 83.94 93 GLU A C 1
ATOM 766 O O . GLU A 1 93 ? 5.116 -12.035 -14.793 1.00 83.94 93 GLU A O 1
ATOM 771 N N . GLU A 1 94 ? 3.483 -12.345 -13.283 1.00 88.12 94 GLU A N 1
ATOM 772 C CA . GLU A 1 94 ? 3.463 -13.802 -13.319 1.00 88.12 94 GLU A CA 1
ATOM 773 C C . GLU A 1 94 ? 2.071 -14.265 -13.755 1.00 88.12 94 GLU A C 1
ATOM 775 O O . GLU A 1 94 ? 1.072 -13.593 -13.495 1.00 88.12 94 GLU A O 1
ATOM 780 N N . GLU A 1 95 ? 1.991 -15.422 -14.406 1.00 88.44 95 GLU A N 1
ATOM 781 C CA . GLU A 1 95 ? 0.727 -16.035 -14.805 1.00 88.44 95 GLU A CA 1
ATOM 782 C C . GLU A 1 95 ? 0.444 -17.263 -13.939 1.00 88.44 95 GLU A C 1
ATOM 784 O O . GLU A 1 95 ? 1.305 -18.120 -13.743 1.00 88.44 95 GLU A O 1
ATOM 789 N N . PHE A 1 96 ? -0.778 -17.360 -13.425 1.00 82.94 96 PHE A N 1
ATOM 790 C CA . PHE A 1 96 ? -1.274 -18.551 -12.747 1.00 82.94 96 PHE A CA 1
ATOM 791 C C . PHE A 1 96 ? -2.719 -18.793 -13.172 1.00 82.94 96 PHE A C 1
ATOM 793 O O . PHE A 1 96 ? -3.546 -17.886 -13.090 1.00 82.94 96 PHE A O 1
ATOM 800 N N . GLU A 1 97 ? -3.014 -20.002 -13.654 1.00 85.94 97 GLU A N 1
ATOM 801 C CA . GLU A 1 97 ? -4.350 -20.393 -14.140 1.00 85.94 97 GLU A CA 1
ATOM 802 C C . GLU A 1 97 ? -4.944 -19.408 -15.171 1.00 85.94 97 GLU A C 1
ATOM 804 O O . GLU A 1 97 ? -6.115 -19.032 -15.097 1.00 85.94 97 GLU A O 1
ATOM 809 N N . GLY A 1 98 ? -4.131 -18.936 -16.125 1.00 84.81 98 GLY A N 1
ATOM 810 C CA . GLY A 1 98 ? -4.580 -18.000 -17.163 1.00 84.81 98 GLY A CA 1
ATOM 811 C C . GLY A 1 98 ? -4.811 -16.567 -16.673 1.00 84.81 98 GLY A C 1
ATOM 812 O O . GLY A 1 98 ? -5.418 -15.761 -17.379 1.00 84.81 98 GLY A O 1
ATOM 813 N N . ARG A 1 99 ? -4.382 -16.230 -15.448 1.00 85.44 99 ARG A N 1
ATOM 814 C CA . ARG A 1 99 ? -4.525 -14.891 -14.864 1.00 85.44 99 ARG A CA 1
ATOM 815 C C . ARG A 1 99 ? -3.167 -14.300 -14.525 1.00 85.44 99 ARG A C 1
ATOM 817 O O . ARG A 1 99 ? -2.387 -14.896 -13.785 1.00 85.44 99 ARG A O 1
ATOM 824 N N . LEU A 1 100 ? -2.936 -13.081 -15.005 1.00 89.25 100 LEU A N 1
ATOM 825 C CA . LEU A 1 100 ? -1.752 -12.298 -14.666 1.00 89.25 100 LEU A CA 1
ATOM 826 C C . LEU A 1 100 ? -1.892 -11.683 -13.272 1.00 89.25 100 LEU A C 1
ATOM 828 O O . LEU A 1 100 ? -2.919 -11.081 -12.935 1.00 89.25 100 LEU A O 1
ATOM 832 N N . TYR A 1 101 ? -0.842 -11.806 -12.469 1.00 91.38 101 TYR A N 1
ATOM 833 C CA . TYR A 1 101 ? -0.749 -11.219 -11.144 1.00 91.38 101 TYR A CA 1
ATOM 834 C C . TYR A 1 101 ? 0.654 -10.683 -10.867 1.00 91.38 101 TYR A C 1
ATOM 836 O O . TYR A 1 101 ? 1.655 -11.154 -11.397 1.00 91.38 1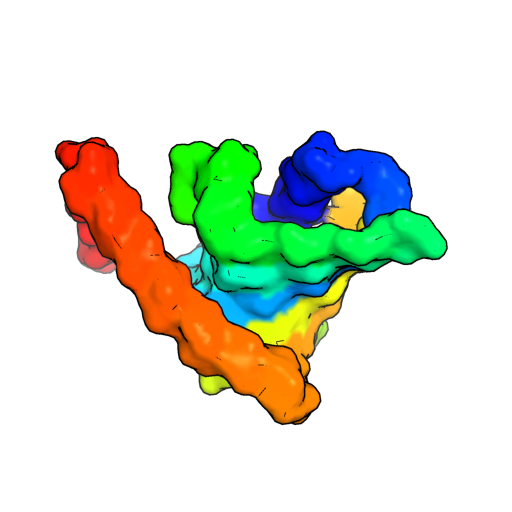01 TYR A O 1
ATOM 844 N N . PHE A 1 102 ? 0.727 -9.703 -9.970 1.00 92.75 102 PHE A N 1
ATOM 845 C CA . PHE A 1 102 ? 1.996 -9.254 -9.415 1.00 92.75 102 PHE A CA 1
ATOM 846 C C . PHE A 1 102 ? 2.355 -10.088 -8.182 1.00 92.75 102 PHE A C 1
ATOM 848 O O . PHE A 1 102 ? 1.559 -10.135 -7.232 1.00 92.75 102 PHE A O 1
ATOM 855 N N . PRO A 1 103 ? 3.538 -10.716 -8.140 1.00 92.00 103 PRO A N 1
ATOM 856 C CA . PRO A 1 103 ? 4.013 -11.423 -6.972 1.00 92.00 103 PRO A CA 1
ATOM 857 C C . PRO A 1 103 ? 4.263 -10.428 -5.839 1.00 92.00 103 PRO A C 1
ATOM 859 O O . PRO A 1 103 ? 4.799 -9.329 -6.023 1.00 92.00 103 PRO A O 1
ATOM 862 N N . TYR A 1 104 ? 3.873 -10.832 -4.634 1.00 93.38 104 TYR A N 1
ATOM 863 C CA . TYR A 1 104 ? 4.016 -10.009 -3.445 1.00 93.38 104 TYR A CA 1
ATOM 864 C C . TYR A 1 104 ? 4.334 -10.839 -2.208 1.00 93.38 104 TYR A C 1
ATOM 866 O O . TYR A 1 104 ? 3.895 -11.984 -2.071 1.00 93.38 104 TYR A O 1
ATOM 874 N N . ASN A 1 105 ? 5.057 -10.204 -1.289 1.00 92.31 105 ASN A N 1
ATOM 875 C CA . ASN A 1 105 ? 5.362 -10.718 0.041 1.00 92.31 105 ASN A CA 1
ATOM 876 C C . ASN A 1 105 ? 4.851 -9.747 1.101 1.00 92.31 105 ASN A C 1
ATOM 878 O O . ASN A 1 105 ? 4.733 -8.547 0.847 1.00 92.31 105 ASN A O 1
ATOM 882 N N . ILE A 1 106 ? 4.581 -10.269 2.293 1.00 92.31 106 ILE A N 1
ATOM 883 C CA . ILE A 1 106 ? 4.166 -9.470 3.442 1.00 92.31 106 ILE A CA 1
ATOM 884 C C . ILE A 1 106 ? 5.147 -9.729 4.570 1.00 92.31 106 ILE A C 1
ATOM 886 O O . ILE A 1 106 ? 5.448 -10.880 4.884 1.00 92.31 106 ILE A O 1
ATOM 890 N N . HIS A 1 107 ? 5.653 -8.663 5.175 1.00 91.19 107 HIS A N 1
ATOM 891 C CA . HIS A 1 107 ? 6.619 -8.778 6.258 1.00 91.19 107 HIS A CA 1
ATOM 892 C C . HIS A 1 107 ? 6.458 -7.662 7.288 1.00 91.19 107 HIS A C 1
ATOM 894 O O . HIS A 1 107 ? 6.029 -6.557 6.941 1.00 91.19 107 HIS A O 1
ATOM 900 N N . PRO A 1 108 ? 6.848 -7.921 8.548 1.00 92.81 108 PRO A N 1
ATOM 901 C CA . PRO A 1 108 ? 6.886 -6.898 9.580 1.00 92.81 108 PRO A CA 1
ATOM 902 C C . PRO A 1 108 ? 7.769 -5.705 9.212 1.00 92.81 108 PRO A C 1
ATOM 904 O O . PRO A 1 108 ? 8.814 -5.834 8.557 1.00 92.81 108 PRO A O 1
ATOM 907 N N . ILE A 1 109 ? 7.390 -4.528 9.695 1.00 92.38 109 ILE A N 1
ATOM 908 C CA . ILE A 1 109 ? 8.223 -3.332 9.640 1.00 92.38 109 ILE A CA 1
ATOM 909 C C . ILE A 1 109 ? 9.292 -3.444 10.732 1.00 92.38 109 ILE A C 1
ATOM 911 O O . ILE A 1 109 ? 9.038 -3.232 11.913 1.00 92.38 109 ILE A O 1
ATOM 915 N N . ARG A 1 110 ? 10.522 -3.782 10.331 1.00 89.25 110 ARG A N 1
ATOM 916 C CA . ARG A 1 110 ? 11.631 -4.012 11.276 1.00 89.25 110 ARG A CA 1
ATOM 917 C C . ARG A 1 110 ? 12.481 -2.776 11.564 1.00 89.25 110 ARG A C 1
ATOM 919 O O . ARG A 1 110 ? 12.979 -2.636 12.676 1.00 89.25 110 ARG A O 1
ATOM 926 N N . ASN A 1 111 ? 12.671 -1.891 10.583 1.00 91.12 111 ASN A N 1
ATOM 927 C CA . ASN A 1 111 ? 13.559 -0.739 10.749 1.00 91.12 111 ASN A CA 1
ATOM 928 C C . ASN A 1 111 ? 12.868 0.403 11.522 1.00 91.12 111 ASN A C 1
ATOM 930 O O . ASN A 1 111 ? 11.673 0.641 11.359 1.00 91.12 111 ASN A O 1
ATOM 934 N N . GLN A 1 112 ? 13.627 1.122 12.356 1.00 92.19 112 GLN A N 1
ATOM 935 C CA . GLN A 1 112 ? 13.078 2.184 13.212 1.00 92.19 112 GLN A CA 1
ATOM 936 C C . GLN A 1 112 ? 12.497 3.361 12.418 1.00 92.19 112 GLN A C 1
ATOM 938 O O . GLN A 1 112 ? 11.534 3.976 12.859 1.00 92.19 112 GLN A O 1
ATOM 943 N N . LYS A 1 113 ? 13.060 3.680 11.246 1.00 92.38 113 LYS A N 1
ATOM 944 C CA . LYS A 1 113 ? 12.593 4.799 10.416 1.00 92.38 113 LYS A CA 1
ATOM 945 C C . LYS A 1 113 ? 11.164 4.570 9.917 1.00 92.38 113 LYS A C 1
ATOM 947 O O . LYS A 1 113 ? 10.318 5.437 10.079 1.00 92.38 113 LYS A O 1
ATOM 952 N N . ASP A 1 114 ? 10.897 3.405 9.336 1.00 91.06 114 ASP A N 1
ATOM 953 C CA . ASP A 1 114 ? 9.571 3.021 8.858 1.00 91.06 114 ASP A CA 1
ATOM 954 C C . ASP A 1 114 ? 8.594 2.845 10.033 1.00 91.06 114 ASP A C 1
ATOM 956 O O . ASP A 1 114 ? 7.427 3.177 9.872 1.00 91.06 114 ASP A O 1
ATOM 960 N N . LYS A 1 115 ? 9.052 2.389 11.213 1.00 93.44 115 LYS A N 1
ATOM 961 C CA . LYS A 1 115 ? 8.215 2.351 12.430 1.00 93.44 115 LYS A CA 1
ATOM 962 C C . LYS A 1 115 ? 7.772 3.747 12.869 1.00 93.44 115 LYS A C 1
ATOM 964 O O . LYS A 1 115 ? 6.586 3.961 13.065 1.00 93.44 115 LYS A O 1
ATOM 969 N N . LYS A 1 116 ? 8.696 4.711 12.931 1.00 94.81 116 LYS A N 1
ATOM 970 C CA . LYS A 1 116 ? 8.360 6.109 13.249 1.00 94.81 116 LYS A CA 1
ATOM 971 C C . LYS A 1 116 ? 7.385 6.704 12.238 1.00 94.81 116 LYS A C 1
ATOM 973 O O . LYS A 1 116 ? 6.447 7.382 12.629 1.00 94.81 116 LYS A O 1
ATOM 978 N N . ILE A 1 117 ? 7.589 6.430 10.945 1.00 93.69 117 ILE A N 1
ATOM 979 C CA . ILE A 1 117 ? 6.640 6.847 9.904 1.00 93.69 117 ILE A CA 1
ATOM 980 C C . ILE A 1 117 ? 5.268 6.231 10.183 1.00 93.69 117 ILE A C 1
ATOM 982 O O . ILE A 1 117 ? 4.289 6.961 10.194 1.00 93.69 117 ILE A O 1
ATOM 986 N N . TYR A 1 118 ? 5.199 4.924 10.449 1.00 95.06 118 TYR A N 1
ATOM 987 C CA . TYR A 1 118 ? 3.950 4.228 10.762 1.00 95.06 118 TYR A CA 1
ATOM 988 C C . TYR A 1 118 ? 3.209 4.866 11.950 1.00 95.06 118 TYR A C 1
ATOM 990 O O . TYR A 1 118 ? 2.032 5.194 11.840 1.00 95.06 118 TYR A O 1
ATOM 998 N N . GLU A 1 119 ? 3.91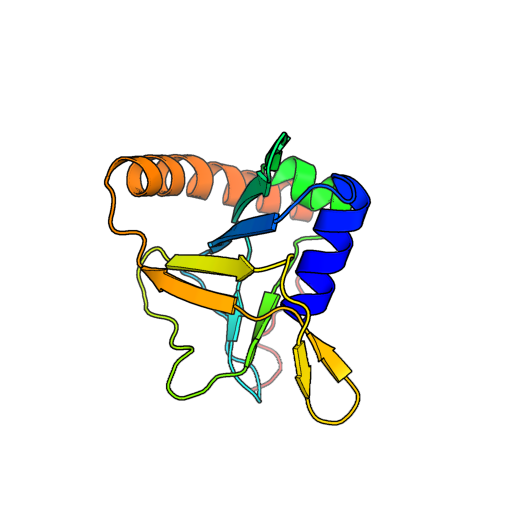3 5.097 13.058 1.00 94.44 119 GLU A N 1
ATOM 999 C CA . GLU A 1 119 ? 3.363 5.722 14.268 1.00 94.44 119 GLU A CA 1
ATOM 1000 C C . GLU A 1 119 ? 2.847 7.146 14.010 1.00 94.44 119 GLU A C 1
ATOM 1002 O O . GLU A 1 119 ? 1.848 7.551 14.594 1.00 94.44 119 GLU A O 1
ATOM 1007 N N . GLN A 1 120 ? 3.493 7.893 13.110 1.00 94.38 120 GLN A N 1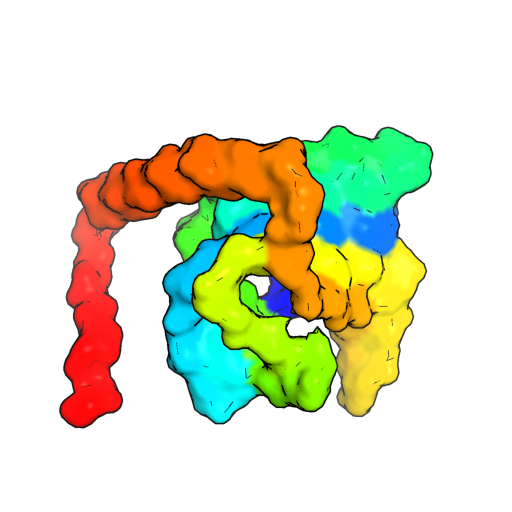
ATOM 1008 C CA . GLN A 1 120 ? 3.078 9.246 12.733 1.00 94.38 120 GLN A CA 1
ATOM 1009 C C . GLN A 1 120 ? 1.875 9.263 11.785 1.00 94.38 120 GLN A C 1
ATOM 1011 O O . GLN A 1 120 ? 0.992 10.104 11.936 1.00 94.38 120 GLN A O 1
ATOM 1016 N N . ILE A 1 121 ? 1.830 8.366 10.794 1.00 95.06 121 ILE A N 1
ATOM 1017 C CA . ILE A 1 121 ? 0.749 8.359 9.796 1.00 95.06 121 ILE A CA 1
ATOM 1018 C C . ILE A 1 121 ? -0.546 7.770 10.349 1.00 95.06 121 ILE A C 1
ATOM 1020 O O . ILE A 1 121 ? -1.618 8.156 9.892 1.00 95.06 121 ILE A O 1
ATOM 1024 N N . LEU A 1 122 ? -0.468 6.827 11.295 1.00 94.75 122 LEU A N 1
ATOM 1025 C CA . LEU A 1 122 ? -1.632 6.063 11.735 1.00 94.75 122 LEU A CA 1
ATOM 1026 C C . LEU A 1 122 ? -2.734 6.968 12.321 1.00 94.75 122 LEU A C 1
ATOM 1028 O O . LEU A 1 122 ? -3.865 6.863 11.843 1.00 94.75 122 LEU A O 1
ATOM 1032 N N . PRO A 1 123 ? -2.456 7.893 13.266 1.00 95.38 123 PRO A N 1
ATOM 1033 C CA . PRO A 1 123 ? -3.480 8.800 13.786 1.00 95.38 123 PRO A CA 1
ATOM 1034 C C . PRO A 1 123 ? -4.077 9.691 12.691 1.00 95.38 123 PRO A C 1
ATOM 1036 O O . PRO A 1 123 ? -5.297 9.765 12.567 1.00 95.38 123 PRO A O 1
ATOM 1039 N N . ALA A 1 124 ? -3.229 10.274 11.837 1.00 93.38 124 ALA A N 1
ATOM 1040 C CA . ALA A 1 124 ? -3.657 11.157 1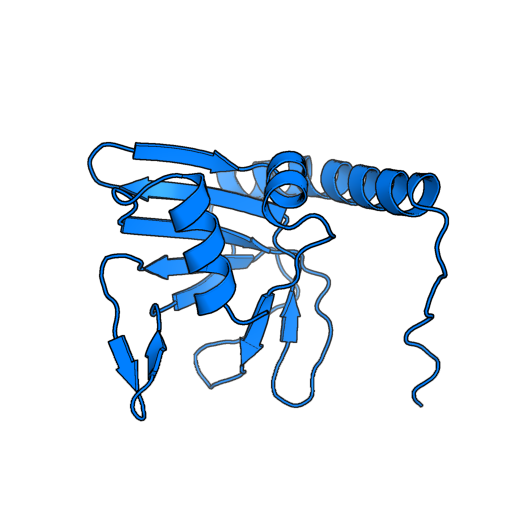0.751 1.00 93.38 124 ALA A CA 1
ATOM 1041 C C . ALA A 1 124 ? -4.564 10.441 9.734 1.00 93.38 124 ALA A C 1
ATOM 1043 O O . ALA A 1 124 ? -5.538 11.009 9.245 1.00 93.38 124 ALA A O 1
ATOM 1044 N N . VAL A 1 125 ? -4.284 9.168 9.435 1.00 94.69 125 VAL A N 1
ATOM 1045 C CA . VAL A 1 125 ? -5.155 8.331 8.599 1.00 94.69 125 VAL A CA 1
ATOM 1046 C C . VAL A 1 125 ? -6.525 8.154 9.254 1.00 94.69 125 VAL A C 1
ATOM 1048 O O . VAL A 1 125 ? -7.544 8.313 8.587 1.00 94.69 125 VAL A O 1
ATOM 1051 N N . TYR A 1 126 ? -6.577 7.832 10.549 1.00 94.81 126 TYR A N 1
ATOM 1052 C CA . TYR A 1 126 ? -7.852 7.639 11.246 1.00 94.81 126 TYR A CA 1
ATOM 1053 C C . TYR A 1 126 ? -8.675 8.926 11.351 1.00 94.81 126 TYR A C 1
ATOM 1055 O O . TYR A 1 126 ? -9.895 8.860 11.201 1.00 94.81 126 TYR A O 1
ATOM 1063 N N . GLU A 1 127 ? -8.030 10.077 11.539 1.00 93.81 127 GLU A N 1
ATOM 1064 C CA . GLU A 1 127 ? -8.689 11.385 11.464 1.00 93.81 127 GLU A CA 1
ATOM 1065 C C . GLU A 1 127 ? -9.289 11.622 10.076 1.00 93.81 127 GLU A C 1
ATOM 1067 O O . GLU A 1 127 ? -10.478 11.910 9.969 1.00 93.81 127 GLU A O 1
ATOM 1072 N N . LYS A 1 128 ? -8.531 11.374 9.000 1.00 91.06 128 LYS A N 1
ATOM 1073 C CA . LYS A 1 128 ? -9.032 11.512 7.622 1.00 91.06 128 LYS A CA 1
ATOM 1074 C C . LYS A 1 128 ? -10.212 10.593 7.312 1.00 91.06 128 LYS A C 1
ATOM 1076 O O . LYS A 1 128 ? -11.152 11.001 6.639 1.00 91.06 128 LYS A O 1
ATOM 1081 N N . ILE A 1 129 ? -10.196 9.356 7.812 1.00 91.38 129 ILE A N 1
ATOM 1082 C CA . ILE A 1 129 ? -11.336 8.434 7.669 1.00 91.38 129 ILE A CA 1
ATOM 1083 C C . ILE A 1 129 ? -12.560 8.971 8.407 1.00 91.38 129 ILE A C 1
ATOM 1085 O O . ILE A 1 129 ? -13.676 8.832 7.911 1.00 91.38 129 ILE A O 1
ATOM 1089 N N . LYS A 1 130 ? -12.365 9.532 9.603 1.00 92.50 130 LYS A N 1
ATOM 1090 C CA . LYS A 1 130 ? -13.450 10.109 10.392 1.00 92.50 130 LYS A CA 1
ATOM 1091 C C . LYS A 1 130 ? -14.070 11.303 9.662 1.00 92.50 130 LYS A C 1
ATOM 1093 O O . LYS A 1 130 ? -15.274 11.287 9.446 1.00 92.50 130 LYS A O 1
ATOM 1098 N N . GLU A 1 131 ? -13.248 12.247 9.200 1.00 89.62 131 GLU A N 1
ATOM 1099 C CA . GLU A 1 131 ? -13.690 13.393 8.390 1.00 89.62 131 GLU A CA 1
ATOM 1100 C C . GLU A 1 131 ? -14.472 12.942 7.151 1.00 89.62 131 GLU A C 1
ATOM 1102 O O . GLU A 1 131 ? -15.529 13.485 6.847 1.00 89.62 131 GLU A O 1
ATOM 1107 N N . PHE A 1 132 ? -13.978 11.921 6.444 1.00 83.69 132 PHE A N 1
ATOM 1108 C CA . PHE A 1 132 ? -14.659 11.374 5.272 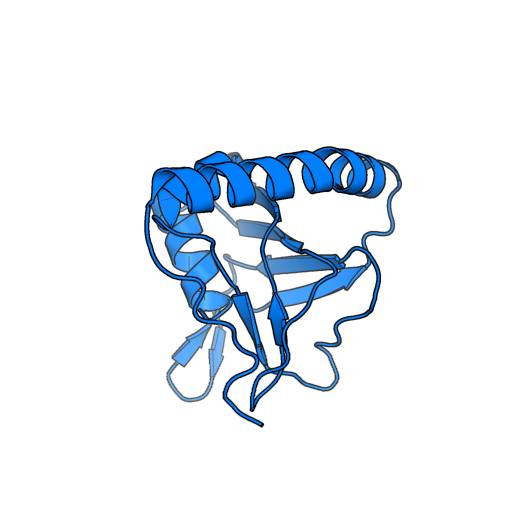1.00 83.69 132 PHE A CA 1
ATOM 1109 C C . PHE A 1 132 ? -16.053 10.840 5.624 1.00 83.69 132 PHE A C 1
ATOM 1111 O O . PHE A 1 132 ? -17.031 11.210 4.987 1.00 83.69 132 PHE A O 1
ATOM 1118 N N . LYS A 1 133 ? -16.163 10.025 6.679 1.00 85.19 133 LYS A N 1
ATOM 1119 C CA . LYS A 1 133 ? -17.450 9.473 7.132 1.00 85.19 133 LYS A CA 1
ATOM 1120 C C . LYS A 1 133 ? -18.439 10.544 7.591 1.00 85.19 133 LYS A C 1
ATOM 1122 O O . LYS A 1 133 ? -19.640 10.349 7.455 1.00 85.19 133 LYS A O 1
ATOM 1127 N N . GLU A 1 134 ? -17.947 11.636 8.168 1.00 87.00 134 GLU A N 1
ATOM 1128 C CA . GLU A 1 134 ? -18.780 12.754 8.621 1.00 87.00 134 GLU A CA 1
ATOM 1129 C C . GLU A 1 134 ? -19.270 13.617 7.447 1.00 87.00 134 GLU A C 1
ATOM 1131 O O . GLU A 1 134 ? -20.415 14.063 7.461 1.00 87.00 134 GLU A O 1
ATOM 1136 N N . ASN A 1 135 ? -18.439 13.812 6.417 1.00 79.06 135 ASN A N 1
ATOM 1137 C CA . ASN A 1 135 ? -18.767 14.637 5.250 1.00 79.06 135 ASN A CA 1
ATOM 1138 C C . ASN A 1 135 ? -19.630 13.919 4.200 1.00 79.06 135 ASN A C 1
ATOM 1140 O O . ASN A 1 135 ? -20.410 14.579 3.519 1.00 79.06 135 ASN A O 1
ATOM 1144 N N . ASP A 1 136 ? -19.499 12.597 4.059 1.00 67.50 136 ASP A N 1
ATOM 1145 C CA . ASP A 1 136 ? -20.190 11.821 3.014 1.00 67.50 136 ASP A CA 1
ATOM 1146 C C . ASP A 1 136 ? -21.623 11.410 3.403 1.00 67.50 136 ASP A C 1
ATOM 1148 O O . ASP A 1 136 ? -22.339 10.807 2.615 1.00 67.50 136 ASP A O 1
ATOM 1152 N N . GLY A 1 137 ? -22.077 11.743 4.619 1.00 55.97 137 GLY A N 1
ATOM 1153 C CA . GLY A 1 137 ? -23.492 11.671 5.002 1.00 55.97 137 GLY A CA 1
ATOM 1154 C C . GLY A 1 137 ? -24.182 10.301 4.885 1.00 55.97 137 GLY A C 1
ATOM 1155 O O . GLY A 1 137 ? -25.409 10.262 4.966 1.00 55.97 137 GLY A O 1
ATOM 1156 N N . GLU A 1 138 ? -23.457 9.184 4.725 1.00 49.62 138 GLU A N 1
ATOM 1157 C CA . GLU A 1 138 ? -24.060 7.866 4.493 1.00 49.62 138 GLU A CA 1
ATOM 1158 C C . GLU A 1 138 ? -23.578 6.761 5.452 1.00 49.62 138 GLU A C 1
ATOM 1160 O O . GLU A 1 138 ? -22.425 6.334 5.481 1.00 49.62 138 GLU A O 1
ATOM 1165 N N . GLN A 1 139 ? -24.562 6.325 6.245 1.00 40.88 139 GLN A N 1
ATOM 1166 C CA . GLN A 1 139 ? -24.839 4.988 6.771 1.00 40.88 139 GLN A CA 1
ATOM 1167 C C . GLN A 1 139 ? -23.650 4.154 7.259 1.00 40.88 139 GLN A C 1
ATOM 1169 O O . GLN A 1 139 ? -22.951 3.460 6.522 1.00 40.88 139 GLN A O 1
ATOM 1174 N N . ILE A 1 140 ? -23.555 4.101 8.587 1.00 42.75 140 ILE A N 1
ATOM 1175 C CA . ILE A 1 140 ? -22.997 2.971 9.319 1.00 42.75 140 ILE A CA 1
ATOM 1176 C C . ILE A 1 140 ? -23.764 1.715 8.871 1.00 42.75 140 ILE A C 1
ATOM 1178 O O . ILE A 1 140 ? -24.793 1.368 9.445 1.00 42.75 140 ILE A O 1
ATOM 1182 N N . ILE A 1 141 ? -23.281 1.021 7.839 1.00 38.34 141 ILE A N 1
ATOM 1183 C CA . ILE A 1 141 ? -23.533 -0.413 7.733 1.00 38.34 141 ILE A CA 1
ATOM 1184 C C . ILE A 1 141 ? -22.644 -1.022 8.803 1.00 38.34 141 ILE A C 1
ATOM 1186 O O . ILE A 1 141 ? -21.450 -1.267 8.601 1.00 38.34 141 ILE A O 1
ATOM 1190 N N . ASP A 1 142 ? -23.234 -1.163 9.982 1.00 34.81 142 ASP A N 1
ATOM 1191 C CA . ASP A 1 142 ? -22.648 -1.905 11.073 1.00 34.81 142 ASP A CA 1
ATOM 1192 C C . ASP A 1 142 ? -22.469 -3.342 10.581 1.00 34.81 142 ASP A C 1
ATOM 1194 O O . ASP A 1 142 ? -23.429 -4.066 10.291 1.00 34.81 142 ASP A O 1
ATOM 1198 N N . VAL A 1 143 ? -21.210 -3.749 10.427 1.00 42.25 143 VAL A N 1
ATOM 1199 C CA . VAL A 1 143 ? -20.836 -5.099 9.978 1.00 42.25 143 VAL A CA 1
ATOM 1200 C C . VAL A 1 143 ? -21.194 -6.145 11.055 1.00 42.25 143 VAL A C 1
ATOM 1202 O O . VAL A 1 143 ? -20.995 -7.338 10.855 1.00 42.25 143 VAL A O 1
ATOM 1205 N N . GLU A 1 144 ? -21.777 -5.722 12.181 1.00 36.31 144 GLU A N 1
ATOM 1206 C CA . GLU A 1 144 ? -22.312 -6.585 13.238 1.00 36.31 144 GLU A CA 1
ATOM 1207 C C . GLU A 1 144 ? -23.652 -7.264 12.889 1.00 36.31 144 GLU A C 1
ATOM 1209 O O . GLU A 1 144 ? -24.119 -8.102 13.650 1.00 36.31 144 GLU A O 1
ATOM 1214 N N . SER A 1 145 ? -24.256 -6.995 11.726 1.00 32.81 145 SER A N 1
ATOM 1215 C CA . SER A 1 145 ? -25.545 -7.600 11.330 1.00 32.81 145 SER A CA 1
ATOM 1216 C C . SER A 1 145 ? -25.459 -8.962 10.606 1.00 32.81 145 SER A C 1
ATOM 1218 O O . SER A 1 145 ? -26.469 -9.451 10.107 1.00 32.81 145 SER A O 1
ATOM 1220 N N . PHE A 1 146 ? -24.289 -9.613 10.570 1.00 39.03 146 PHE A N 1
ATOM 1221 C CA . PHE A 1 146 ? -24.110 -10.951 9.970 1.00 39.03 146 PHE A CA 1
ATOM 1222 C C . PHE A 1 146 ? -23.620 -12.025 10.962 1.00 39.03 146 PHE A C 1
ATOM 1224 O O . PHE A 1 146 ? -22.807 -12.879 10.595 1.00 39.03 146 PHE A O 1
ATOM 1231 N N . ILE A 1 147 ? -24.107 -12.002 12.207 1.00 33.94 147 ILE A N 1
ATOM 1232 C CA . ILE A 1 147 ? -23.987 -13.135 13.144 1.00 33.94 147 ILE A CA 1
ATOM 1233 C C . ILE A 1 147 ? -25.379 -13.635 13.515 1.00 33.94 147 ILE A C 1
ATOM 1235 O O . ILE A 1 147 ? -26.215 -12.791 13.901 1.00 33.94 147 ILE A O 1
#